Protein AF-A0AAU0Y1U6-F1 (afdb_monomer_lite)

Foldseek 3Di:
DDDDDDDPPPPPDDDPPDWDKDADDDDDDDDDFPQDPVNDGQDPQFGIWTHQDQKIKTFGQDDVVSQVSNCVRDPQWDWDDDGRMIITAHSQFNDWDADPQGKIKTFGQAQDPSSVSSVCNVDDPWDWDDDGRMIITDGPPDDVVVVDPPPDD

Structure (mmCIF, N/CA/C/O backbone):
data_AF-A0AAU0Y1U6-F1
#
_entry.id   AF-A0AAU0Y1U6-F1
#
loop_
_atom_site.group_PDB
_atom_site.id
_atom_site.type_symbol
_atom_site.label_atom_id
_atom_site.label_alt_id
_atom_site.label_comp_id
_atom_site.label_asym_id
_atom_site.label_entity_id
_atom_site.label_seq_id
_atom_site.pdbx_PDB_ins_code
_atom_site.Cartn_x
_atom_site.Cartn_y
_atom_site.Cartn_z
_atom_site.occupancy
_atom_site.B_iso_or_equiv
_atom_site.auth_seq_id
_atom_site.auth_comp_id
_atom_site.auth_asym_id
_atom_site.auth_atom_id
_atom_site.pdbx_PDB_model_num
ATOM 1 N N . MET A 1 1 ? 38.278 -47.081 0.146 1.00 40.62 1 MET A N 1
ATOM 2 C CA . MET A 1 1 ? 38.029 -46.038 1.163 1.00 40.62 1 MET A CA 1
ATOM 3 C C . MET A 1 1 ? 36.689 -45.395 0.810 1.00 40.62 1 MET A C 1
ATOM 5 O O . MET A 1 1 ? 36.552 -44.923 -0.309 1.00 40.62 1 MET A O 1
ATOM 9 N N . ARG A 1 2 ? 35.672 -45.568 1.665 1.00 38.22 2 ARG A N 1
ATOM 10 C CA . ARG A 1 2 ? 34.275 -45.116 1.482 1.00 38.22 2 ARG A CA 1
ATOM 11 C C . ARG A 1 2 ? 34.049 -43.716 2.079 1.00 38.22 2 ARG A C 1
ATOM 13 O O . ARG A 1 2 ? 34.817 -43.326 2.951 1.00 38.22 2 ARG A O 1
ATOM 20 N N . ALA A 1 3 ? 32.898 -43.147 1.683 1.00 34.62 3 ALA A N 1
ATOM 21 C CA . ALA A 1 3 ? 32.116 -42.004 2.198 1.00 34.62 3 ALA A CA 1
ATOM 22 C C . ALA A 1 3 ? 32.291 -40.747 1.326 1.00 34.62 3 ALA A C 1
ATOM 24 O O . ALA A 1 3 ? 33.346 -40.129 1.338 1.00 34.62 3 ALA A O 1
ATOM 25 N N . ASP A 1 4 ? 31.395 -40.443 0.380 1.00 40.34 4 ASP A N 1
ATOM 26 C CA . ASP A 1 4 ? 29.960 -40.111 0.508 1.00 40.34 4 ASP A CA 1
ATOM 27 C C . ASP A 1 4 ? 29.724 -38.892 1.406 1.00 40.34 4 ASP A C 1
ATOM 29 O O . ASP A 1 4 ? 29.871 -38.949 2.626 1.00 40.34 4 ASP A O 1
ATOM 33 N N . SER A 1 5 ? 29.378 -37.775 0.773 1.00 41.47 5 SER A N 1
ATOM 34 C CA . SER A 1 5 ? 28.630 -36.677 1.383 1.00 41.47 5 SER A CA 1
ATOM 35 C C . SER A 1 5 ? 27.945 -35.898 0.273 1.00 41.47 5 SER A C 1
ATOM 37 O O . SER A 1 5 ? 28.323 -34.791 -0.110 1.00 41.47 5 SER A O 1
ATOM 39 N N . SER A 1 6 ? 26.903 -36.542 -0.237 1.00 44.12 6 SER A N 1
ATOM 40 C CA . SER A 1 6 ? 25.708 -35.884 -0.743 1.00 44.12 6 SER A CA 1
ATOM 41 C C . SER A 1 6 ? 25.291 -34.762 0.216 1.00 44.12 6 SER A C 1
ATOM 43 O O . SER A 1 6 ? 24.999 -35.015 1.385 1.00 44.12 6 SER A O 1
ATOM 45 N N . ARG A 1 7 ? 25.226 -33.517 -0.260 1.00 36.91 7 ARG A N 1
ATOM 46 C CA . ARG A 1 7 ? 24.461 -32.471 0.425 1.00 36.91 7 ARG A CA 1
ATOM 47 C C . ARG A 1 7 ? 23.512 -31.815 -0.560 1.00 36.91 7 ARG A C 1
ATOM 49 O O . ARG A 1 7 ? 23.760 -30.747 -1.105 1.00 36.91 7 ARG A O 1
ATOM 56 N N . THR A 1 8 ? 22.402 -32.510 -0.759 1.00 40.19 8 THR A N 1
ATOM 57 C CA . THR A 1 8 ? 21.128 -31.968 -1.214 1.00 40.19 8 THR A CA 1
ATOM 58 C C . THR A 1 8 ? 20.753 -30.811 -0.288 1.00 40.19 8 THR A C 1
ATOM 60 O O . THR A 1 8 ? 20.307 -31.031 0.837 1.00 40.19 8 THR A O 1
ATOM 63 N N . GLN A 1 9 ? 20.975 -29.567 -0.713 1.00 36.56 9 GLN A N 1
ATOM 64 C CA . GLN A 1 9 ? 20.386 -28.416 -0.036 1.00 36.56 9 GLN A CA 1
ATOM 65 C C . GLN A 1 9 ? 18.971 -28.224 -0.579 1.00 36.56 9 GLN A C 1
ATOM 67 O O . GLN A 1 9 ? 18.710 -27.400 -1.452 1.00 36.56 9 GLN A O 1
ATOM 72 N N . THR A 1 10 ? 18.056 -29.028 -0.041 1.00 40.78 10 THR A N 1
ATOM 73 C CA . THR A 1 10 ? 16.628 -28.725 -0.001 1.00 40.78 10 THR A CA 1
ATOM 74 C C . THR A 1 10 ? 16.458 -27.453 0.826 1.00 40.78 10 THR A C 1
ATOM 76 O O . THR A 1 10 ? 16.345 -27.499 2.047 1.00 40.78 10 THR A O 1
ATOM 79 N N . ALA A 1 11 ? 16.497 -26.295 0.171 1.00 39.12 11 ALA A N 1
ATOM 80 C CA . ALA A 1 11 ? 15.862 -25.095 0.695 1.00 39.12 11 ALA A CA 1
ATOM 81 C C . ALA A 1 11 ? 14.432 -25.086 0.152 1.00 39.12 11 ALA A C 1
ATOM 83 O O . ALA A 1 11 ? 14.123 -24.446 -0.853 1.00 39.12 11 ALA A O 1
ATOM 84 N N . ASP A 1 12 ? 13.591 -25.874 0.817 1.00 37.44 12 ASP A N 1
ATOM 85 C CA . ASP A 1 12 ? 12.141 -25.811 0.723 1.00 37.44 12 ASP A CA 1
ATOM 86 C C . ASP A 1 12 ? 11.708 -24.386 1.109 1.00 37.44 12 ASP A C 1
ATOM 88 O O . ASP A 1 12 ? 11.685 -23.998 2.278 1.00 37.44 12 ASP A O 1
ATOM 92 N N . ARG A 1 13 ? 11.502 -23.537 0.099 1.00 39.16 13 ARG A N 1
ATOM 93 C CA . ARG A 1 13 ? 10.827 -22.249 0.257 1.00 39.16 13 ARG A CA 1
ATOM 94 C C . ARG A 1 13 ? 9.339 -22.520 0.095 1.00 39.16 13 ARG A C 1
ATOM 96 O O . ARG A 1 13 ? 8.949 -22.929 -1.001 1.00 39.16 13 ARG A O 1
ATOM 103 N N . PRO A 1 14 ? 8.499 -22.239 1.103 1.00 41.25 14 PRO A N 1
ATOM 104 C CA . PRO A 1 14 ? 7.074 -22.455 0.957 1.00 41.25 14 PRO A CA 1
ATOM 105 C C . PRO A 1 14 ? 6.521 -21.567 -0.161 1.00 41.25 14 PRO A C 1
ATOM 107 O O . PRO A 1 14 ? 6.890 -20.397 -0.320 1.00 41.25 14 PRO A O 1
ATOM 110 N N . ALA A 1 15 ? 5.642 -22.161 -0.962 1.00 40.09 15 ALA A N 1
ATOM 111 C CA . ALA A 1 15 ? 4.924 -21.516 -2.044 1.00 40.09 15 ALA A CA 1
ATOM 112 C C . ALA A 1 15 ? 3.973 -20.444 -1.488 1.00 40.09 15 ALA A C 1
ATOM 114 O O . ALA A 1 15 ? 2.849 -20.737 -1.103 1.00 40.09 15 ALA A O 1
ATOM 115 N N . ILE A 1 16 ? 4.406 -19.182 -1.459 1.00 46.47 16 ILE A N 1
ATOM 116 C CA . ILE A 1 16 ? 3.526 -18.054 -1.118 1.00 46.47 16 ILE A CA 1
ATOM 117 C C . ILE A 1 16 ? 2.933 -17.511 -2.421 1.00 46.47 16 ILE A C 1
ATOM 119 O O . ILE A 1 16 ? 3.429 -16.544 -3.005 1.00 46.47 16 ILE A O 1
ATOM 123 N N . ALA A 1 17 ? 1.945 -18.230 -2.954 1.00 41.25 17 ALA A N 1
ATOM 124 C CA . ALA A 1 17 ? 1.095 -17.744 -4.041 1.00 41.25 17 ALA A CA 1
ATOM 125 C C . ALA A 1 17 ? -0.204 -17.102 -3.525 1.00 41.25 17 ALA A C 1
ATOM 127 O O . ALA A 1 17 ? -0.774 -16.286 -4.239 1.00 41.25 17 ALA A O 1
ATOM 128 N N . ASP A 1 18 ? -0.580 -17.361 -2.272 1.00 49.50 18 ASP A N 1
ATOM 129 C CA . ASP A 1 18 ? -1.753 -16.785 -1.623 1.00 49.50 18 ASP A CA 1
ATOM 130 C C . ASP A 1 18 ? -1.322 -15.955 -0.411 1.00 49.50 18 ASP A C 1
ATOM 132 O O . ASP A 1 18 ? -0.492 -16.381 0.395 1.00 49.50 18 ASP A O 1
ATOM 136 N N . GLY A 1 19 ? -1.822 -14.723 -0.316 1.00 49.50 19 GLY A N 1
ATOM 137 C CA . GLY A 1 19 ? -1.560 -13.862 0.836 1.00 49.50 19 GLY A CA 1
ATOM 138 C C . GLY A 1 19 ? -2.073 -14.520 2.116 1.00 49.50 19 GLY A C 1
ATOM 139 O O . GLY A 1 19 ? -3.165 -15.084 2.130 1.00 49.50 19 GLY A O 1
ATOM 140 N N . ILE A 1 20 ? -1.297 -14.442 3.198 1.00 66.06 20 ILE A N 1
ATOM 141 C CA . ILE A 1 20 ? -1.754 -14.932 4.502 1.00 66.06 20 ILE A CA 1
ATOM 142 C C . ILE A 1 20 ? -2.810 -13.944 5.007 1.00 66.06 20 ILE A C 1
ATOM 144 O O . ILE A 1 20 ? -2.538 -12.744 5.115 1.00 66.06 20 ILE A O 1
ATOM 148 N N . HIS A 1 21 ? -4.010 -14.456 5.270 1.00 61.84 21 HIS A N 1
ATOM 149 C CA . HIS A 1 21 ? -5.160 -13.702 5.760 1.00 61.84 21 HIS A CA 1
ATOM 150 C C . HIS A 1 21 ? -5.288 -13.894 7.271 1.00 61.84 21 HIS A C 1
ATOM 152 O O . HIS A 1 21 ? -5.492 -15.011 7.748 1.00 61.84 21 HIS A O 1
ATOM 158 N N . GLU A 1 22 ? -5.157 -12.804 8.016 1.00 62.88 22 GLU A N 1
ATOM 159 C CA . GLU A 1 22 ? -5.359 -12.749 9.459 1.00 62.88 22 GLU A CA 1
ATOM 160 C C . GLU A 1 22 ? -6.560 -11.824 9.719 1.00 62.88 22 GLU A C 1
ATOM 162 O O . GLU A 1 22 ? -6.451 -10.602 9.641 1.00 62.88 22 GLU A O 1
ATOM 167 N N . THR A 1 23 ? -7.730 -12.393 10.017 1.00 51.91 23 THR A N 1
ATOM 168 C CA . THR A 1 23 ? -8.912 -11.599 10.387 1.00 51.91 23 THR A CA 1
ATOM 169 C C . THR A 1 23 ? -8.831 -11.200 11.853 1.00 51.91 23 THR A C 1
ATOM 171 O O . THR A 1 23 ? -8.698 -12.059 12.725 1.00 51.91 23 THR A O 1
ATOM 174 N N . ASN A 1 24 ? -8.968 -9.906 12.135 1.00 49.94 24 ASN A N 1
ATOM 175 C CA . ASN A 1 24 ? -9.069 -9.397 13.495 1.00 49.94 24 ASN A CA 1
ATOM 176 C C . ASN A 1 24 ? -10.549 -9.112 13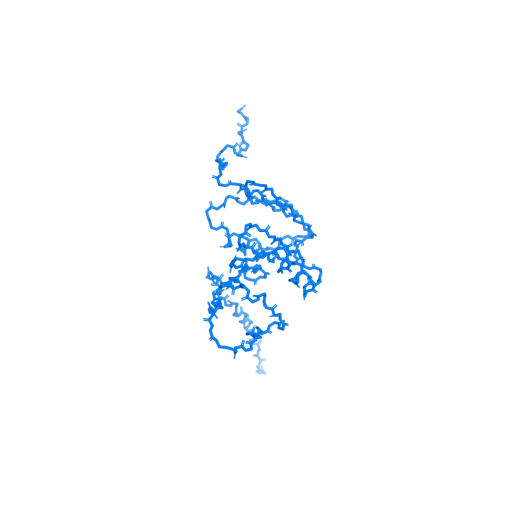.787 1.00 49.94 24 ASN A C 1
ATOM 178 O O . ASN A 1 24 ? -11.096 -8.085 13.390 1.00 49.94 24 ASN A O 1
ATOM 182 N N . ALA A 1 25 ? -11.237 -10.066 14.410 1.00 36.97 25 ALA A N 1
ATOM 183 C CA . ALA A 1 25 ? -12.643 -9.903 14.760 1.00 36.97 25 ALA A CA 1
ATOM 184 C C . ALA A 1 25 ? -12.813 -8.862 15.886 1.00 36.97 25 ALA A C 1
ATOM 186 O O . ALA A 1 25 ? -12.184 -8.978 16.934 1.00 36.97 25 ALA A O 1
ATOM 187 N N . ALA A 1 26 ? -13.709 -7.885 15.710 1.00 40.56 26 ALA A N 1
ATOM 188 C CA . ALA A 1 26 ? -14.259 -7.063 16.797 1.00 40.56 26 ALA A CA 1
ATOM 189 C C . ALA A 1 26 ? -15.666 -6.545 16.409 1.00 40.56 26 ALA A C 1
ATOM 191 O O . ALA A 1 26 ? -15.887 -6.353 15.210 1.00 40.56 26 ALA A O 1
ATOM 192 N N . PRO A 1 27 ? -16.608 -6.269 17.351 1.00 48.62 27 PRO A N 1
ATOM 193 C CA . PRO A 1 27 ? -16.371 -5.946 18.765 1.00 48.62 27 PRO A CA 1
ATOM 194 C C . PRO A 1 27 ? -17.279 -6.667 19.792 1.00 48.62 27 PRO A C 1
ATOM 196 O O . PRO A 1 27 ? -18.441 -6.966 19.535 1.00 48.62 27 PRO A O 1
ATOM 199 N N . GLY A 1 28 ? -16.774 -6.841 21.015 1.00 31.58 28 GLY A N 1
ATOM 200 C CA . GLY A 1 28 ? -17.583 -7.200 22.183 1.00 31.58 28 GLY A CA 1
ATOM 201 C C . GLY A 1 28 ? -16.793 -8.017 23.197 1.00 31.58 28 GLY A C 1
ATOM 202 O O . GLY A 1 28 ? -16.422 -9.143 22.903 1.00 31.58 28 GLY A O 1
ATOM 203 N N . LEU A 1 29 ? -16.599 -7.446 24.389 1.00 36.81 29 LEU A N 1
ATOM 204 C CA . LEU A 1 29 ? -15.901 -8.003 25.558 1.00 36.81 29 LEU A CA 1
ATOM 205 C C . LEU A 1 29 ? -14.370 -8.027 25.445 1.00 36.81 29 LEU A C 1
ATOM 207 O O . LEU A 1 29 ? -13.796 -8.760 24.656 1.00 36.81 29 LEU A O 1
ATOM 211 N N . ALA A 1 30 ? -13.747 -7.191 26.285 1.00 43.22 30 ALA A N 1
ATOM 212 C CA . ALA A 1 30 ? -12.371 -7.241 26.785 1.00 43.22 30 ALA A CA 1
ATOM 213 C C . ALA A 1 30 ? -11.511 -8.416 26.268 1.00 43.22 30 ALA A C 1
ATOM 215 O O . ALA A 1 30 ? -11.281 -9.396 26.970 1.00 43.22 30 ALA A O 1
ATOM 216 N N . GLY A 1 31 ? -11.022 -8.301 25.036 1.00 32.62 31 GLY A N 1
ATOM 217 C CA . GLY A 1 31 ? -10.048 -9.211 24.453 1.00 32.62 31 GLY A CA 1
ATOM 218 C C . GLY A 1 31 ? -8.752 -8.448 24.259 1.00 32.62 31 GLY A C 1
ATOM 219 O O . GLY A 1 31 ? -8.724 -7.469 23.515 1.00 32.62 31 GLY A O 1
ATOM 220 N N . SER A 1 32 ? -7.706 -8.858 24.972 1.00 38.62 32 SER A N 1
ATOM 221 C CA . SER A 1 32 ? -6.337 -8.363 24.814 1.00 38.62 32 SER A CA 1
ATOM 222 C C . SER A 1 32 ? -5.950 -8.234 23.335 1.00 38.62 32 SER A C 1
ATOM 224 O O . SER A 1 32 ? -6.379 -9.068 22.533 1.00 38.62 32 SER A O 1
ATOM 226 N N . PRO A 1 33 ? -5.131 -7.231 22.957 1.00 44.09 33 PRO A N 1
ATOM 227 C CA . PRO A 1 33 ? -4.677 -7.094 21.579 1.00 44.09 33 PRO A CA 1
ATOM 228 C C . PRO A 1 33 ? -4.052 -8.412 21.124 1.00 44.09 33 PRO A C 1
ATOM 230 O O . PRO A 1 33 ? -3.211 -8.972 21.827 1.00 44.09 33 PRO A O 1
ATOM 233 N N . ALA A 1 34 ? -4.479 -8.924 19.970 1.00 44.12 34 ALA A N 1
ATOM 234 C CA . ALA A 1 34 ? -3.873 -10.102 19.373 1.00 44.12 34 ALA A CA 1
ATOM 235 C C . ALA A 1 34 ? -2.395 -9.794 19.080 1.00 44.12 34 ALA A C 1
ATOM 237 O O . ALA A 1 34 ? -2.063 -9.114 18.108 1.00 44.12 34 ALA A O 1
ATOM 238 N N . THR A 1 35 ? -1.503 -10.251 19.960 1.00 38.03 35 THR A N 1
ATOM 239 C CA . THR A 1 35 ? -0.057 -10.146 19.775 1.00 38.03 35 THR A CA 1
ATOM 240 C C . THR A 1 35 ? 0.320 -11.012 18.583 1.00 38.03 35 THR A C 1
ATOM 242 O O . THR A 1 35 ? 0.285 -12.240 18.652 1.00 38.03 35 THR A O 1
ATOM 245 N N . THR A 1 36 ? 0.662 -10.377 17.465 1.00 52.25 36 THR A N 1
ATOM 246 C CA . THR A 1 36 ? 1.200 -11.102 16.314 1.00 52.25 36 THR A CA 1
ATOM 247 C C . THR A 1 36 ? 2.583 -11.678 16.639 1.00 52.25 36 THR A C 1
ATOM 249 O O . THR A 1 36 ? 3.304 -11.114 17.467 1.00 52.25 36 THR A O 1
ATOM 252 N N . PRO A 1 37 ? 3.032 -12.738 15.937 1.00 42.31 37 PRO A N 1
ATOM 253 C CA . PRO A 1 37 ? 4.383 -13.301 16.087 1.00 42.31 37 PRO A CA 1
ATOM 254 C C . PRO A 1 37 ? 5.528 -12.304 15.811 1.00 42.31 37 PRO A C 1
ATOM 256 O O . PRO A 1 37 ? 6.695 -12.638 15.981 1.00 42.31 37 PRO A O 1
ATOM 259 N N . SER A 1 38 ? 5.213 -11.078 15.383 1.00 54.47 38 SER A N 1
ATOM 260 C CA . SER A 1 38 ? 6.162 -10.008 15.071 1.00 54.47 38 SER A CA 1
ATOM 261 C C . SER A 1 38 ? 6.259 -8.931 16.165 1.00 54.47 38 SER A C 1
ATOM 263 O O . SER A 1 38 ? 6.969 -7.952 15.967 1.00 54.47 38 SER A O 1
ATOM 265 N N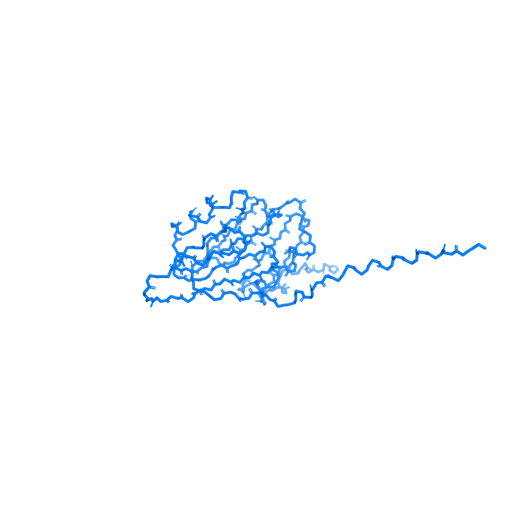 . GLY A 1 39 ? 5.545 -9.073 17.291 1.00 64.94 39 GLY A N 1
ATOM 266 C CA . GLY A 1 39 ? 5.552 -8.087 18.384 1.00 64.94 39 GLY A CA 1
ATOM 267 C C . GLY A 1 39 ? 4.880 -6.752 18.039 1.00 64.94 39 GLY A C 1
ATOM 268 O O . GLY A 1 39 ? 4.969 -5.803 18.812 1.00 64.94 39 GLY A O 1
ATOM 269 N N . VAL A 1 40 ? 4.206 -6.670 16.886 1.00 74.81 40 VAL A N 1
ATOM 270 C CA . VAL A 1 40 ? 3.488 -5.474 16.439 1.00 74.81 40 VAL A CA 1
ATOM 271 C C . VAL A 1 40 ? 2.034 -5.580 16.878 1.00 74.81 40 VAL A C 1
ATOM 273 O O . VAL A 1 40 ? 1.341 -6.545 16.540 1.00 74.81 40 VAL A O 1
ATOM 276 N N . THR A 1 41 ? 1.575 -4.572 17.614 1.00 82.31 41 THR A N 1
ATOM 277 C CA . THR A 1 41 ? 0.170 -4.412 17.991 1.00 82.31 41 THR A CA 1
ATOM 278 C C . THR A 1 41 ? -0.545 -3.604 16.919 1.00 82.31 41 THR A C 1
ATOM 280 O O . THR A 1 41 ? -0.197 -2.449 16.672 1.00 82.31 41 THR A O 1
ATOM 283 N N . TRP A 1 42 ? -1.550 -4.200 16.279 1.00 88.44 42 TRP A N 1
ATOM 284 C CA . TRP A 1 42 ? -2.355 -3.494 15.286 1.00 88.44 42 TRP A CA 1
ATOM 285 C C . TRP A 1 42 ? -3.334 -2.514 15.939 1.00 88.44 42 TRP A C 1
ATOM 287 O O . TRP A 1 42 ? -3.802 -2.769 17.053 1.00 88.44 42 TRP A O 1
ATOM 297 N N . PRO A 1 43 ? -3.694 -1.415 15.250 1.00 91.06 43 PRO A N 1
ATOM 298 C CA . PRO A 1 43 ? -4.738 -0.515 15.719 1.00 91.06 43 PRO A CA 1
ATOM 299 C C . PRO A 1 43 ? -6.038 -1.275 16.037 1.00 91.06 43 PRO A C 1
ATOM 301 O O . PRO A 1 43 ? -6.425 -2.136 15.240 1.00 91.06 43 PRO A O 1
ATOM 304 N N . PRO A 1 44 ? -6.766 -0.944 17.122 1.00 89.25 44 PRO A N 1
ATOM 305 C CA . PRO A 1 44 ? -7.996 -1.648 17.509 1.00 89.25 44 PRO A CA 1
ATOM 306 C C . PRO A 1 44 ? -9.087 -1.655 16.430 1.00 89.25 44 PRO A C 1
ATOM 308 O O . PRO A 1 44 ? -9.934 -2.539 16.410 1.00 89.25 44 PRO A O 1
ATOM 311 N N . ARG A 1 45 ? -9.065 -0.669 15.523 1.00 88.56 45 ARG A N 1
ATOM 312 C CA . ARG A 1 45 ? -9.998 -0.553 14.389 1.00 88.56 45 ARG A CA 1
ATOM 313 C C . ARG A 1 45 ? -9.629 -1.434 13.191 1.00 88.56 45 ARG A C 1
ATOM 315 O O . ARG A 1 45 ? -10.337 -1.413 12.188 1.00 88.56 45 ARG A O 1
ATOM 322 N N . THR A 1 46 ? -8.530 -2.179 13.265 1.00 93.38 46 THR A N 1
ATOM 323 C CA . THR A 1 46 ? -8.124 -3.119 12.215 1.00 93.38 46 THR A CA 1
ATOM 324 C C . THR A 1 46 ? -9.100 -4.286 12.185 1.00 93.38 46 THR A C 1
ATOM 326 O O . THR A 1 46 ? -9.225 -4.991 13.183 1.00 93.38 46 THR A O 1
ATOM 329 N N . GLN A 1 47 ? -9.765 -4.488 11.049 1.00 92.75 47 GLN A N 1
ATOM 330 C CA . GLN A 1 47 ? -10.730 -5.570 10.826 1.00 92.75 47 GLN A CA 1
ATOM 331 C C . GLN A 1 47 ? -10.098 -6.752 10.078 1.00 92.75 47 GLN A C 1
ATOM 333 O O . GLN A 1 47 ? -10.384 -7.910 10.371 1.00 92.75 47 GLN A O 1
ATOM 338 N N . ASP A 1 48 ? -9.215 -6.467 9.122 1.00 92.06 48 ASP A N 1
ATOM 339 C CA . ASP A 1 48 ? -8.499 -7.487 8.352 1.00 92.06 48 ASP A CA 1
ATOM 340 C C . ASP A 1 48 ? -7.032 -7.089 8.161 1.00 92.06 48 ASP A C 1
ATOM 342 O O . ASP A 1 48 ? -6.699 -5.905 8.025 1.00 92.06 48 ASP A O 1
ATOM 346 N N . VAL A 1 49 ? -6.163 -8.096 8.181 1.00 93.38 49 VAL A N 1
ATOM 347 C CA . VAL A 1 49 ? -4.722 -7.992 7.977 1.00 93.38 49 VAL A CA 1
ATOM 348 C C . VAL A 1 49 ? -4.324 -8.984 6.899 1.00 93.38 49 VAL A C 1
ATOM 350 O O . VAL A 1 49 ? -4.430 -10.200 7.054 1.00 93.38 49 VAL A O 1
ATOM 353 N N . ARG A 1 50 ? -3.795 -8.459 5.796 1.00 92.81 50 ARG A N 1
ATOM 354 C CA . ARG A 1 50 ? -3.285 -9.268 4.689 1.00 92.81 50 ARG A CA 1
ATOM 355 C C . ARG A 1 50 ? -1.790 -9.107 4.562 1.00 92.81 50 ARG A C 1
ATOM 357 O O . ARG A 1 50 ? -1.291 -7.988 4.416 1.00 92.81 50 ARG A O 1
ATOM 364 N N . ARG A 1 51 ? -1.077 -10.230 4.563 1.00 92.12 51 ARG A N 1
ATOM 365 C CA . ARG A 1 51 ? 0.374 -10.261 4.372 1.00 92.12 51 ARG A CA 1
ATOM 366 C C . ARG A 1 51 ? 0.721 -10.819 3.001 1.00 92.12 51 ARG A C 1
ATOM 368 O O . ARG A 1 51 ? 0.351 -11.939 2.653 1.00 92.12 51 ARG A O 1
ATOM 375 N N . TYR A 1 52 ? 1.505 -10.050 2.261 1.00 91.25 52 TYR A N 1
ATOM 376 C CA . TYR A 1 52 ? 2.075 -10.414 0.972 1.00 91.25 52 TYR A CA 1
ATOM 377 C C . TYR A 1 52 ? 3.597 -10.375 1.128 1.00 91.25 52 TYR A C 1
ATOM 379 O O . TYR A 1 52 ? 4.248 -9.376 0.834 1.00 91.25 52 TYR A O 1
ATOM 387 N N . GLY A 1 53 ? 4.177 -11.433 1.700 1.00 87.25 53 GLY A N 1
ATOM 388 C CA . GLY A 1 53 ? 5.590 -11.429 2.087 1.00 87.25 53 GLY A CA 1
ATOM 389 C C . GLY A 1 53 ? 5.891 -10.326 3.109 1.00 87.25 53 GLY A C 1
ATOM 390 O O . GLY A 1 53 ? 5.374 -10.357 4.222 1.00 87.25 53 GLY A O 1
ATOM 391 N N . THR A 1 54 ? 6.727 -9.352 2.735 1.00 86.56 54 THR A N 1
ATOM 392 C CA . THR A 1 54 ? 7.091 -8.218 3.605 1.00 86.56 54 THR A CA 1
ATOM 393 C C . THR A 1 54 ? 6.136 -7.028 3.501 1.00 86.56 54 THR A C 1
ATOM 395 O O . THR A 1 54 ? 6.268 -6.104 4.304 1.00 86.56 54 THR A O 1
ATOM 398 N N . LEU A 1 55 ? 5.199 -7.027 2.547 1.00 92.94 55 LEU A N 1
ATOM 399 C CA . LEU A 1 55 ? 4.135 -6.029 2.447 1.00 92.94 55 LEU A CA 1
ATOM 400 C C . LEU A 1 55 ? 2.962 -6.466 3.326 1.00 92.94 55 LEU A C 1
ATOM 402 O O . LEU A 1 55 ? 2.513 -7.610 3.243 1.00 92.94 55 LEU A O 1
ATOM 406 N N . ILE A 1 56 ? 2.448 -5.552 4.144 1.00 94.38 56 ILE A N 1
ATOM 407 C CA . ILE A 1 56 ? 1.281 -5.804 4.996 1.00 94.38 56 ILE A CA 1
ATOM 408 C C . ILE A 1 56 ? 0.225 -4.748 4.696 1.00 94.38 56 ILE A C 1
ATOM 410 O O . ILE A 1 56 ? 0.539 -3.564 4.600 1.00 94.38 56 ILE A O 1
ATOM 414 N N . ARG A 1 57 ? -1.028 -5.170 4.549 1.00 94.31 57 ARG A N 1
ATOM 415 C CA . ARG A 1 57 ? -2.170 -4.279 4.367 1.00 94.31 57 ARG A CA 1
ATOM 416 C C . ARG A 1 57 ? -3.173 -4.511 5.485 1.00 94.31 57 ARG A C 1
ATOM 418 O O . ARG A 1 57 ? -3.670 -5.620 5.644 1.00 94.31 57 ARG A O 1
ATOM 425 N N . LEU A 1 58 ? -3.453 -3.454 6.231 1.00 94.69 58 LEU A N 1
ATOM 426 C CA . LEU A 1 58 ? -4.489 -3.393 7.251 1.00 94.69 58 LEU A CA 1
ATOM 427 C C . LEU A 1 58 ? -5.721 -2.741 6.626 1.00 94.69 58 LEU A C 1
ATOM 429 O O . LEU A 1 58 ? -5.584 -1.734 5.925 1.00 94.69 58 LEU A O 1
ATOM 433 N N . THR A 1 59 ? -6.910 -3.270 6.886 1.00 94.44 59 THR A N 1
ATOM 434 C CA . THR A 1 59 ? -8.169 -2.647 6.457 1.00 94.44 59 THR A CA 1
ATOM 435 C C . THR A 1 59 ? -9.153 -2.517 7.609 1.00 94.44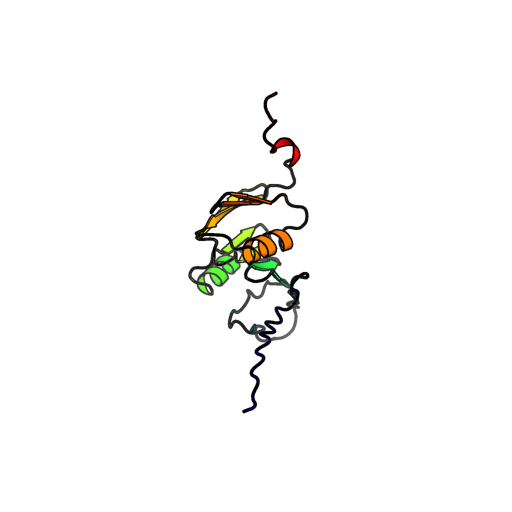 59 THR A C 1
ATOM 437 O O . THR A 1 59 ? -9.228 -3.386 8.478 1.00 94.44 59 THR A O 1
ATOM 440 N N . GLY A 1 60 ? -9.908 -1.423 7.604 1.00 93.19 60 GLY A N 1
ATOM 441 C CA . GLY A 1 60 ? -10.931 -1.090 8.591 1.00 93.19 60 GLY A CA 1
ATOM 442 C C . GLY A 1 60 ? -11.253 0.409 8.553 1.00 93.19 60 GLY A C 1
ATOM 443 O O . GLY A 1 60 ? -10.730 1.131 7.702 1.00 93.19 60 GLY A O 1
ATOM 444 N N . PRO A 1 61 ? -12.075 0.933 9.473 1.00 94.06 61 PRO A N 1
ATOM 445 C CA . PRO A 1 61 ? -12.287 2.373 9.632 1.00 94.06 61 PRO A CA 1
ATOM 446 C C . PRO A 1 61 ? -11.068 3.043 10.301 1.00 94.06 61 PRO A C 1
ATOM 448 O O . PRO A 1 61 ? -11.180 3.660 11.358 1.00 94.06 61 PRO A O 1
ATOM 451 N N . LEU A 1 62 ? -9.887 2.865 9.704 1.00 93.31 62 LEU A N 1
ATOM 452 C CA . LEU A 1 62 ? -8.595 3.328 10.204 1.00 93.31 62 LEU A CA 1
ATOM 453 C C . LEU A 1 62 ? -8.472 4.844 10.030 1.00 93.31 62 LEU A C 1
ATOM 455 O O . LEU A 1 62 ? -8.838 5.386 8.978 1.00 93.31 62 LEU A O 1
ATOM 459 N N . THR A 1 63 ? -7.943 5.517 11.046 1.00 93.88 63 THR A N 1
ATOM 460 C CA . THR A 1 63 ? -7.759 6.975 11.087 1.00 93.88 63 THR A CA 1
ATOM 461 C C . THR A 1 63 ? -6.298 7.379 10.866 1.00 93.88 63 THR A C 1
ATOM 463 O O . THR A 1 63 ? -5.407 6.535 10.743 1.00 93.88 63 THR A O 1
ATOM 466 N N . ASP A 1 64 ? -6.031 8.685 10.809 1.00 93.62 64 ASP A N 1
ATOM 467 C CA . ASP A 1 64 ? -4.656 9.198 10.764 1.00 93.62 64 ASP A CA 1
ATOM 468 C C . ASP A 1 64 ? -3.899 8.962 12.080 1.00 93.62 64 ASP A C 1
ATOM 470 O O . ASP A 1 64 ? -2.688 8.748 12.054 1.00 93.62 64 ASP A O 1
ATOM 474 N N . ASP A 1 65 ? -4.605 8.888 13.212 1.00 93.50 65 ASP A N 1
ATOM 475 C CA . ASP A 1 65 ? -4.011 8.481 14.492 1.00 93.50 65 ASP A CA 1
ATOM 476 C C . ASP A 1 65 ? -3.547 7.021 14.447 1.00 93.50 65 ASP A C 1
ATOM 478 O O . ASP A 1 65 ? -2.454 6.694 14.910 1.00 93.50 65 ASP A O 1
ATOM 482 N N . ASP A 1 66 ? -4.346 6.143 13.830 1.00 93.88 66 ASP A N 1
ATOM 483 C CA . ASP A 1 66 ? -3.975 4.741 13.629 1.00 93.88 66 ASP A CA 1
ATOM 484 C C . ASP A 1 66 ? -2.733 4.638 12.718 1.00 93.88 66 ASP A C 1
ATOM 486 O O . ASP A 1 66 ? -1.815 3.862 12.996 1.00 93.88 66 ASP A O 1
ATOM 490 N N . LEU A 1 67 ? -2.650 5.466 11.666 1.00 93.62 67 LEU A N 1
ATOM 491 C CA . LEU A 1 67 ? -1.457 5.574 10.815 1.00 93.62 67 LEU A CA 1
ATOM 492 C C . LEU A 1 67 ? -0.227 6.033 11.610 1.00 93.62 67 LEU A C 1
ATOM 494 O O . LEU A 1 67 ? 0.853 5.455 11.448 1.00 93.62 67 LEU A O 1
ATOM 498 N N . ALA A 1 68 ? -0.374 7.059 12.450 1.00 93.19 68 ALA A N 1
ATOM 499 C CA . ALA A 1 68 ? 0.709 7.569 13.283 1.00 93.19 68 ALA A CA 1
ATOM 500 C C . ALA A 1 68 ? 1.215 6.493 14.258 1.00 93.19 68 ALA A C 1
ATOM 502 O O . ALA A 1 68 ? 2.422 6.255 14.328 1.0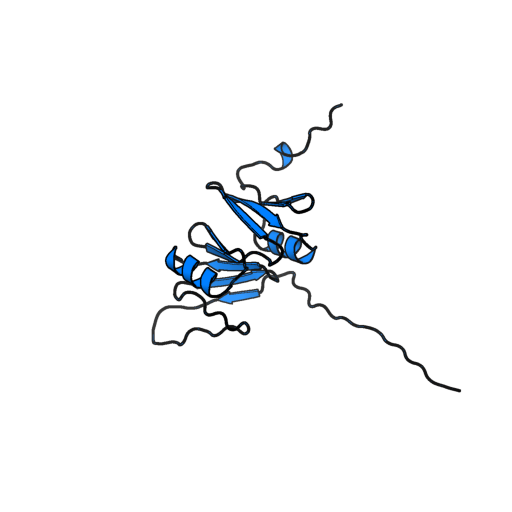0 93.19 68 ALA A O 1
ATOM 503 N N . ALA A 1 69 ? 0.307 5.772 14.920 1.00 91.50 69 ALA A N 1
ATOM 504 C CA . ALA A 1 69 ? 0.654 4.678 15.826 1.00 91.50 69 ALA A CA 1
ATOM 505 C C . ALA A 1 69 ? 1.439 3.560 15.116 1.00 91.50 69 ALA A C 1
ATOM 507 O O . ALA A 1 69 ? 2.478 3.113 15.614 1.00 91.50 69 ALA A O 1
ATOM 508 N N . VAL A 1 70 ? 1.000 3.148 13.919 1.00 92.12 70 VAL A N 1
ATOM 509 C CA . VAL A 1 70 ? 1.708 2.124 13.132 1.00 92.12 70 VAL A CA 1
ATOM 510 C C . VAL A 1 70 ? 3.105 2.606 12.734 1.00 92.12 70 VAL A C 1
ATOM 512 O O . VAL A 1 70 ? 4.067 1.851 12.887 1.00 92.12 70 VAL A O 1
ATOM 515 N N . ARG A 1 71 ? 3.254 3.862 12.289 1.00 92.88 71 ARG A N 1
ATOM 516 C CA . ARG A 1 71 ? 4.567 4.448 11.954 1.00 92.88 71 ARG A CA 1
ATOM 517 C C . ARG A 1 71 ? 5.523 4.446 13.144 1.00 92.88 71 ARG A C 1
ATOM 519 O O . ARG A 1 71 ? 6.685 4.088 12.978 1.00 92.88 71 ARG A O 1
ATOM 526 N N . THR A 1 72 ? 5.036 4.790 14.333 1.00 90.69 72 THR A N 1
ATOM 527 C CA . THR A 1 72 ? 5.841 4.759 15.561 1.00 90.69 72 THR A CA 1
ATOM 528 C C . THR A 1 72 ? 6.276 3.340 15.925 1.00 90.69 72 THR A C 1
ATOM 530 O O . THR A 1 72 ? 7.412 3.144 16.350 1.00 90.69 72 THR A O 1
ATOM 533 N N . SER A 1 73 ? 5.412 2.341 15.723 1.00 89.38 73 SER A N 1
ATOM 534 C CA . SER A 1 73 ? 5.733 0.936 16.020 1.00 89.38 73 SER A CA 1
ATOM 535 C C . SER A 1 73 ? 6.724 0.293 15.039 1.00 89.38 73 SER A C 1
ATOM 537 O O . SER A 1 73 ? 7.342 -0.720 15.362 1.00 89.38 73 SER A O 1
ATOM 539 N N . LEU A 1 74 ? 6.882 0.869 13.842 1.00 89.31 74 LEU A N 1
ATOM 540 C CA . LEU A 1 74 ? 7.691 0.323 12.751 1.00 89.31 74 LEU A CA 1
ATOM 541 C C . LEU A 1 74 ? 8.681 1.375 12.222 1.00 89.31 74 LEU A C 1
ATOM 543 O O . LEU A 1 74 ? 8.556 1.821 11.074 1.00 89.31 74 LEU A O 1
ATOM 547 N N . PRO A 1 75 ? 9.682 1.776 13.029 1.00 85.62 75 PRO A N 1
ATOM 548 C CA . PRO A 1 75 ? 10.656 2.773 12.608 1.00 85.62 75 PRO A CA 1
ATOM 549 C C . PRO A 1 75 ? 11.400 2.311 11.349 1.00 85.62 75 PRO A C 1
ATOM 551 O O . PRO A 1 75 ? 11.790 1.151 11.213 1.00 85.62 75 PRO A O 1
ATOM 554 N N . GLY A 1 76 ? 11.579 3.230 10.401 1.00 85.69 76 GLY A N 1
ATOM 555 C CA . GLY A 1 76 ? 12.269 2.962 9.136 1.00 85.69 76 GLY A CA 1
ATOM 556 C C . GLY A 1 76 ? 11.444 2.210 8.086 1.00 85.69 76 GLY A C 1
ATOM 557 O O . GLY A 1 76 ? 11.942 1.994 6.981 1.00 85.69 76 GLY A O 1
ATOM 558 N N . ARG A 1 77 ? 10.190 1.834 8.375 1.00 90.25 77 ARG A N 1
ATOM 559 C CA . ARG A 1 77 ? 9.264 1.309 7.362 1.00 90.25 77 ARG A CA 1
ATOM 560 C C . ARG A 1 77 ? 8.426 2.429 6.771 1.00 90.25 77 ARG A C 1
ATOM 562 O O . ARG A 1 77 ? 7.909 3.284 7.486 1.00 90.25 77 ARG A O 1
ATOM 569 N N . GLN A 1 78 ? 8.228 2.372 5.458 1.00 94.50 78 GLN A N 1
ATOM 570 C CA . GLN A 1 78 ? 7.270 3.245 4.799 1.00 94.50 78 GLN A CA 1
ATOM 571 C C . GLN A 1 78 ? 5.855 2.729 5.038 1.00 94.50 78 GLN A C 1
ATOM 573 O O . GLN A 1 78 ? 5.530 1.579 4.734 1.00 94.50 78 GLN A O 1
ATOM 578 N N . VAL A 1 79 ? 5.019 3.600 5.596 1.00 94.75 79 VAL A N 1
ATOM 579 C CA . VAL A 1 79 ? 3.628 3.301 5.929 1.00 94.75 79 VAL A CA 1
ATOM 580 C C . VAL A 1 79 ? 2.756 4.421 5.389 1.00 94.75 79 VAL A C 1
ATOM 582 O O . VAL A 1 79 ? 2.976 5.598 5.701 1.00 94.75 79 VAL A O 1
ATOM 585 N N . THR A 1 80 ? 1.768 4.063 4.580 1.00 94.69 80 THR A N 1
ATOM 586 C CA . THR A 1 80 ? 0.817 5.004 3.982 1.00 94.69 80 THR A CA 1
ATOM 587 C C . THR A 1 80 ? -0.603 4.610 4.333 1.00 94.69 80 THR A C 1
ATOM 589 O O . THR A 1 80 ? -0.886 3.435 4.560 1.00 94.69 80 THR A O 1
ATOM 592 N N . ARG A 1 81 ? -1.507 5.585 4.320 1.00 92.00 81 ARG A N 1
ATOM 593 C CA . ARG A 1 81 ? -2.945 5.359 4.416 1.00 92.00 81 ARG A CA 1
ATOM 594 C C . ARG A 1 81 ? -3.602 5.793 3.114 1.00 92.00 81 ARG A C 1
ATOM 596 O O . ARG A 1 81 ? -3.253 6.839 2.578 1.00 92.00 81 ARG A O 1
ATOM 603 N N . ASP A 1 82 ? -4.532 4.983 2.635 1.00 87.81 82 ASP A N 1
ATOM 604 C CA . ASP A 1 82 ? -5.413 5.304 1.517 1.00 87.81 82 ASP A CA 1
ATOM 605 C C . ASP A 1 82 ? -6.832 4.856 1.880 1.00 87.81 82 ASP A C 1
ATOM 607 O O . ASP A 1 82 ? -7.108 3.663 2.045 1.00 87.81 82 ASP A O 1
ATOM 611 N N . GLY A 1 83 ? -7.713 5.832 2.112 1.00 85.75 83 GLY A N 1
ATOM 612 C CA . GLY A 1 83 ? -9.055 5.600 2.642 1.00 85.75 83 GLY A CA 1
ATOM 613 C C . GLY A 1 83 ? -9.050 4.770 3.934 1.00 85.75 83 GLY A C 1
ATOM 614 O O . GLY A 1 83 ? -8.399 5.116 4.920 1.00 85.75 83 GLY A O 1
ATOM 615 N N . GLY A 1 84 ? -9.792 3.660 3.923 1.00 87.75 84 GLY A N 1
ATOM 616 C CA . GLY A 1 84 ? -9.886 2.701 5.032 1.00 87.75 84 GLY A CA 1
ATOM 617 C C . GLY A 1 84 ? -8.770 1.650 5.067 1.00 87.75 84 GLY A C 1
ATOM 618 O O . GLY A 1 84 ? -8.955 0.578 5.641 1.00 87.75 84 GLY A O 1
ATOM 619 N N . ALA A 1 85 ? -7.635 1.888 4.407 1.00 92.00 85 ALA A N 1
ATOM 620 C CA . ALA A 1 85 ? -6.514 0.957 4.401 1.00 92.00 85 ALA A CA 1
ATOM 621 C C . ALA A 1 85 ? -5.214 1.631 4.841 1.00 92.00 85 ALA A C 1
ATOM 623 O O . ALA A 1 85 ? -4.894 2.732 4.398 1.00 92.00 85 ALA A O 1
ATOM 624 N N . ILE A 1 86 ? -4.437 0.933 5.666 1.00 95.00 86 ILE A N 1
ATOM 625 C CA . ILE A 1 86 ? -3.039 1.264 5.950 1.00 95.00 86 ILE A CA 1
ATOM 626 C C . ILE A 1 86 ? -2.167 0.207 5.276 1.00 95.00 86 ILE A C 1
ATOM 628 O O . ILE A 1 86 ? -2.342 -0.989 5.499 1.00 95.00 86 ILE A O 1
ATOM 632 N N . THR A 1 87 ? -1.207 0.646 4.470 1.00 95.06 87 THR A N 1
ATOM 633 C CA . THR A 1 87 ? -0.244 -0.224 3.794 1.00 95.06 87 THR A CA 1
ATOM 634 C C . THR A 1 87 ? 1.141 0.004 4.376 1.00 95.06 87 THR A C 1
ATOM 636 O O . THR A 1 87 ? 1.655 1.122 4.372 1.00 95.06 87 THR A O 1
ATOM 639 N N . ILE A 1 88 ? 1.754 -1.075 4.849 1.00 95.25 88 ILE A N 1
ATOM 640 C CA . ILE A 1 88 ? 3.149 -1.148 5.271 1.00 95.25 88 ILE A CA 1
ATOM 641 C C . ILE A 1 88 ? 3.930 -1.726 4.091 1.00 95.25 88 ILE A C 1
ATOM 643 O O . ILE A 1 88 ? 3.811 -2.910 3.759 1.00 95.25 88 ILE A O 1
ATOM 647 N N . TRP A 1 89 ? 4.720 -0.882 3.441 1.00 94.88 89 TRP A N 1
ATOM 648 C CA . TRP A 1 89 ? 5.439 -1.222 2.215 1.00 94.88 89 TRP A CA 1
ATOM 649 C C . TRP A 1 89 ? 6.685 -2.054 2.495 1.00 94.88 89 TRP A C 1
ATOM 651 O O . TRP A 1 89 ? 7.223 -1.948 3.602 1.00 94.88 89 TRP A O 1
ATOM 661 N N . PRO A 1 90 ? 7.164 -2.866 1.528 1.00 92.25 90 PRO A N 1
ATOM 662 C CA . PRO A 1 90 ? 8.416 -3.612 1.649 1.00 92.25 90 PRO A CA 1
ATOM 663 C C . PRO A 1 90 ? 9.569 -2.730 2.137 1.00 92.25 90 PRO A C 1
ATOM 665 O O . PRO A 1 90 ? 9.636 -1.558 1.783 1.00 92.25 90 PRO A O 1
ATOM 668 N N . ALA A 1 91 ? 10.508 -3.294 2.902 1.00 89.25 91 ALA A N 1
ATOM 669 C CA . ALA A 1 91 ? 11.649 -2.540 3.443 1.00 89.25 91 ALA A CA 1
ATOM 670 C C . ALA A 1 91 ? 12.523 -1.878 2.360 1.00 89.25 91 ALA A C 1
ATOM 672 O O . ALA A 1 91 ? 13.183 -0.883 2.636 1.00 89.25 91 ALA A O 1
ATOM 673 N N . ALA A 1 92 ? 12.507 -2.421 1.137 1.00 89.25 92 ALA A N 1
ATOM 674 C CA . ALA A 1 92 ? 13.190 -1.844 -0.015 1.00 89.25 92 ALA A CA 1
ATOM 675 C C . ALA A 1 92 ? 12.628 -0.471 -0.429 1.00 89.25 92 ALA A C 1
ATOM 677 O O . ALA A 1 92 ? 13.354 0.310 -1.034 1.00 89.25 92 ALA A O 1
ATOM 678 N N . ALA A 1 93 ? 11.367 -0.158 -0.100 1.00 92.31 93 ALA A N 1
ATOM 679 C CA . ALA A 1 93 ? 10.780 1.150 -0.365 1.00 92.31 93 ALA A CA 1
ATOM 680 C C . ALA A 1 93 ? 11.322 2.178 0.639 1.00 92.31 93 ALA A C 1
ATOM 682 O O . ALA A 1 93 ? 11.010 2.130 1.830 1.00 92.31 93 ALA A O 1
ATOM 683 N N . ARG A 1 94 ? 12.120 3.126 0.148 1.00 92.75 94 ARG A N 1
ATOM 684 C CA . ARG A 1 94 ? 12.684 4.241 0.921 1.00 92.75 94 ARG A CA 1
ATOM 685 C C . ARG A 1 94 ? 11.762 5.447 0.948 1.00 92.75 94 ARG A C 1
ATOM 687 O O . ARG A 1 94 ? 11.731 6.152 1.951 1.00 92.75 94 ARG A O 1
ATOM 694 N N . GLN A 1 95 ? 10.982 5.645 -0.107 1.00 93.44 95 GLN A N 1
ATOM 695 C CA . GLN A 1 95 ? 10.002 6.717 -0.217 1.00 93.44 95 GLN A CA 1
ATOM 696 C C . GLN A 1 95 ? 8.765 6.208 -0.949 1.00 93.44 95 GLN A C 1
ATOM 698 O O . GLN A 1 95 ? 8.870 5.422 -1.891 1.00 93.44 95 GLN A O 1
ATOM 703 N N . VAL A 1 96 ? 7.589 6.663 -0.514 1.00 94.06 96 VAL A N 1
ATOM 704 C CA . VAL A 1 96 ? 6.315 6.336 -1.156 1.00 94.06 96 VAL A CA 1
ATOM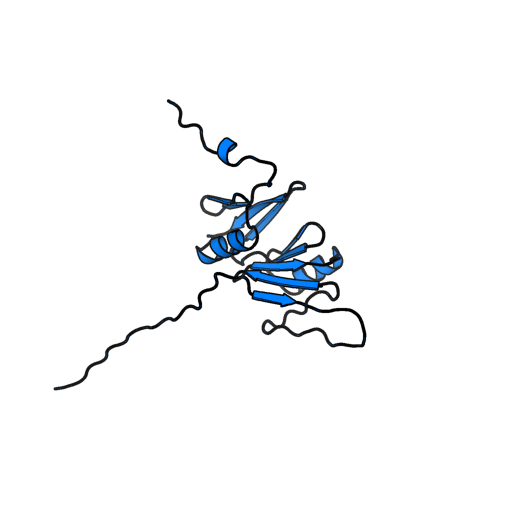 705 C C . VAL A 1 96 ? 5.510 7.607 -1.365 1.00 94.06 96 VAL A C 1
ATOM 707 O O . VAL A 1 96 ? 5.262 8.355 -0.420 1.00 94.06 96 VAL A O 1
ATOM 710 N N . ILE A 1 97 ? 5.092 7.830 -2.605 1.00 92.06 97 ILE A N 1
ATOM 711 C CA . ILE A 1 97 ? 4.250 8.948 -3.019 1.00 92.06 97 ILE A CA 1
ATOM 712 C C . ILE A 1 97 ? 2.896 8.366 -3.418 1.00 92.06 97 ILE A C 1
ATOM 714 O O . ILE A 1 97 ? 2.817 7.544 -4.329 1.00 92.06 97 ILE A O 1
ATOM 718 N N . VAL A 1 98 ? 1.836 8.770 -2.719 1.00 89.69 98 VAL A N 1
ATOM 719 C CA . VAL A 1 98 ? 0.455 8.343 -2.988 1.00 89.69 98 VAL A CA 1
ATOM 720 C C . VAL A 1 98 ? -0.323 9.540 -3.516 1.00 89.69 98 VAL A C 1
ATOM 722 O O . VAL A 1 98 ? -0.351 10.588 -2.876 1.00 89.69 98 VAL A O 1
ATOM 725 N N . HIS A 1 99 ? -0.967 9.384 -4.670 1.00 85.88 99 HIS A N 1
ATOM 726 C CA . HIS A 1 99 ? -1.816 10.415 -5.265 1.00 85.88 99 HIS A CA 1
ATOM 727 C C . HIS A 1 99 ? -3.306 10.068 -5.140 1.00 85.88 99 HIS A C 1
ATOM 729 O O . HIS A 1 99 ? -3.684 8.898 -5.111 1.00 85.88 99 HIS A O 1
ATOM 735 N N . HIS A 1 100 ? -4.164 11.095 -5.178 1.00 70.62 100 HIS A N 1
ATOM 736 C CA . HIS A 1 100 ? -5.623 11.013 -4.978 1.00 70.62 100 HIS A CA 1
ATOM 737 C C . HIS A 1 100 ? -6.401 10.100 -5.951 1.00 70.62 100 HIS A C 1
ATOM 739 O O . HIS A 1 100 ? -7.574 9.830 -5.723 1.00 70.62 100 HIS A O 1
ATOM 745 N N . HIS A 1 101 ? -5.768 9.585 -7.009 1.00 75.62 101 HIS A N 1
ATOM 746 C CA . HIS A 1 101 ? -6.384 8.659 -7.971 1.00 75.62 101 HIS A CA 1
ATOM 747 C C . HIS A 1 101 ? -5.825 7.228 -7.882 1.00 75.62 101 HIS A C 1
ATOM 749 O O . HIS A 1 101 ? -6.022 6.412 -8.782 1.00 75.62 101 HIS A O 1
ATOM 755 N N . GLY A 1 102 ? -5.110 6.907 -6.800 1.00 81.88 102 GLY A N 1
ATOM 756 C CA . GLY A 1 102 ? -4.549 5.578 -6.569 1.00 81.88 102 GLY A CA 1
ATOM 757 C C . GLY A 1 102 ? -3.287 5.272 -7.383 1.00 81.88 102 GLY A C 1
ATOM 758 O O . GLY A 1 102 ? -2.894 4.106 -7.463 1.00 81.88 102 GLY A O 1
ATOM 759 N N . LEU A 1 103 ? -2.658 6.298 -7.970 1.00 89.00 103 LEU A N 1
ATOM 760 C CA . LEU A 1 103 ? -1.271 6.224 -8.426 1.00 89.00 103 LEU A CA 1
ATOM 761 C C . LEU A 1 103 ? -0.371 6.169 -7.191 1.00 89.00 103 LEU A C 1
ATOM 763 O O . LEU A 1 103 ? -0.458 7.040 -6.321 1.00 89.00 103 LEU A O 1
ATOM 767 N N . VAL A 1 104 ? 0.500 5.167 -7.139 1.00 93.81 104 VAL A N 1
ATOM 768 C CA . VAL A 1 104 ? 1.517 5.036 -6.095 1.00 93.81 104 VAL A CA 1
ATOM 769 C C . VAL A 1 104 ? 2.879 4.888 -6.748 1.00 93.81 104 VAL A C 1
ATOM 771 O O . VAL A 1 104 ? 3.065 4.023 -7.602 1.00 93.81 104 VAL A O 1
ATOM 774 N N . ILE A 1 105 ? 3.831 5.715 -6.333 1.00 93.62 105 ILE A N 1
ATOM 775 C CA . ILE A 1 105 ? 5.223 5.646 -6.778 1.00 93.62 105 ILE A CA 1
ATOM 776 C C . ILE A 1 105 ? 6.075 5.285 -5.568 1.00 93.62 105 ILE A C 1
ATOM 778 O O . ILE A 1 105 ? 6.020 5.957 -4.537 1.00 93.62 105 ILE A O 1
ATOM 782 N N . LEU A 1 106 ? 6.847 4.212 -5.689 1.00 95.31 106 LEU A N 1
ATOM 783 C CA . LEU A 1 106 ? 7.803 3.774 -4.686 1.00 95.31 106 LEU A CA 1
ATOM 784 C C . LEU A 1 106 ? 9.212 3.986 -5.220 1.00 95.31 106 LEU A C 1
ATOM 786 O O . LEU A 1 106 ? 9.540 3.445 -6.271 1.00 95.31 106 LEU A O 1
ATOM 790 N N . HIS A 1 107 ? 10.035 4.709 -4.468 1.00 94.81 107 HIS A N 1
ATOM 791 C CA . HIS A 1 107 ? 11.477 4.796 -4.695 1.00 94.81 107 HIS A CA 1
ATOM 792 C C . HIS A 1 107 ? 12.199 3.940 -3.653 1.00 94.81 107 HIS A C 1
ATOM 794 O O . HIS A 1 107 ? 11.823 3.948 -2.473 1.00 94.81 107 HIS A O 1
ATOM 800 N N . GLY A 1 108 ? 13.218 3.196 -4.071 1.00 90.12 108 GLY A N 1
ATOM 801 C CA . GLY A 1 108 ? 13.946 2.248 -3.230 1.00 90.12 108 GLY A CA 1
ATOM 802 C C . GLY A 1 108 ? 15.427 2.136 -3.575 1.00 90.12 108 GLY A C 1
ATOM 803 O O . GLY A 1 108 ? 15.949 2.949 -4.312 1.00 90.12 108 GLY A O 1
ATOM 804 N N . GLU A 1 109 ? 16.124 1.144 -3.018 1.00 78.31 109 GLU A N 1
ATOM 805 C CA . GLU A 1 109 ? 17.549 0.888 -3.341 1.00 78.31 109 GLU A CA 1
ATOM 806 C C . GLU A 1 109 ? 17.774 -0.391 -4.166 1.00 78.31 109 GLU A C 1
ATOM 808 O O . GLU A 1 109 ? 18.889 -0.645 -4.605 1.00 78.31 109 GLU A O 1
ATOM 813 N N . ALA A 1 110 ? 16.719 -1.184 -4.375 1.00 79.69 110 ALA A N 1
ATOM 814 C CA . ALA A 1 110 ? 16.568 -2.259 -5.362 1.00 79.69 110 ALA A CA 1
ATOM 815 C C . ALA A 1 110 ? 15.362 -3.102 -4.932 1.00 79.69 110 ALA A C 1
ATOM 817 O O . ALA A 1 110 ? 15.374 -3.713 -3.858 1.00 79.69 110 ALA A O 1
ATOM 818 N N . PHE A 1 111 ? 14.316 -3.165 -5.753 1.00 88.81 111 PHE A N 1
ATOM 819 C CA . PHE A 1 111 ? 13.206 -4.073 -5.480 1.00 88.81 111 PHE A CA 1
ATOM 820 C C . PHE A 1 111 ? 13.572 -5.479 -5.943 1.00 88.81 111 PHE A C 1
ATOM 822 O O . PHE A 1 111 ? 13.662 -5.761 -7.137 1.00 88.81 111 PHE A O 1
ATOM 829 N N . ASP A 1 112 ? 13.768 -6.386 -4.988 1.00 89.12 112 ASP A N 1
ATOM 830 C CA . ASP A 1 112 ? 13.966 -7.791 -5.314 1.00 89.12 112 ASP A CA 1
ATOM 831 C C . ASP A 1 112 ? 12.684 -8.425 -5.885 1.00 89.12 112 ASP A C 1
ATOM 833 O O . ASP A 1 112 ? 11.562 -7.918 -5.748 1.00 89.12 112 ASP A O 1
ATOM 837 N N . THR A 1 113 ? 12.836 -9.590 -6.519 1.00 90.44 113 THR A N 1
ATOM 838 C CA . THR A 1 113 ? 11.718 -10.333 -7.119 1.00 90.44 113 THR A CA 1
ATOM 839 C C . THR A 1 113 ? 10.585 -10.596 -6.118 1.00 90.44 113 THR A C 1
ATOM 841 O O . THR A 1 113 ? 9.416 -10.653 -6.502 1.00 90.44 113 THR A O 1
ATOM 844 N N . TRP A 1 114 ? 10.902 -10.733 -4.828 1.00 89.88 114 TRP A N 1
ATOM 845 C CA . TRP A 1 114 ? 9.919 -11.002 -3.775 1.00 89.88 114 TRP A CA 1
ATOM 846 C C . TRP A 1 114 ? 9.109 -9.769 -3.402 1.00 89.88 114 TRP A C 1
ATOM 848 O O . TRP A 1 114 ? 7.889 -9.875 -3.276 1.00 89.88 114 TRP A O 1
ATOM 858 N N . SER A 1 115 ? 9.745 -8.605 -3.315 1.00 90.56 115 SER A N 1
ATOM 859 C CA . SER A 1 115 ? 9.078 -7.320 -3.113 1.00 90.56 115 SER A CA 1
ATOM 860 C C . SER A 1 115 ? 8.169 -6.995 -4.293 1.00 90.56 115 SER A C 1
ATOM 862 O O . SER A 1 115 ? 7.015 -6.619 -4.094 1.00 90.56 115 SER A O 1
ATOM 864 N N . LEU A 1 116 ? 8.629 -7.230 -5.525 1.00 91.50 116 LEU A N 1
ATOM 865 C CA . LEU A 1 116 ? 7.801 -7.039 -6.720 1.00 91.50 116 LEU A CA 1
ATOM 866 C C . LEU A 1 116 ? 6.602 -7.992 -6.745 1.00 91.50 116 LEU A C 1
ATOM 868 O O . LEU A 1 116 ? 5.481 -7.575 -7.045 1.00 91.50 116 LEU A O 1
ATOM 872 N N . ARG A 1 117 ? 6.806 -9.268 -6.395 1.00 92.25 117 ARG A N 1
ATOM 873 C CA . ARG A 1 117 ? 5.715 -10.248 -6.301 1.00 92.25 117 ARG A CA 1
ATOM 874 C C . ARG A 1 117 ? 4.709 -9.866 -5.215 1.00 92.25 117 ARG A C 1
ATOM 876 O O . ARG A 1 117 ? 3.510 -9.950 -5.462 1.00 92.25 117 ARG A O 1
ATOM 883 N N . ALA A 1 118 ? 5.185 -9.410 -4.060 1.00 91.94 118 ALA A N 1
ATOM 884 C CA . ALA A 1 118 ? 4.355 -8.912 -2.969 1.00 91.94 118 ALA A CA 1
ATOM 885 C C . ALA A 1 118 ? 3.494 -7.717 -3.400 1.00 91.94 118 ALA A C 1
ATOM 887 O O . ALA A 1 118 ? 2.283 -7.718 -3.184 1.00 91.94 118 ALA A O 1
ATOM 888 N N . ILE A 1 119 ? 4.103 -6.728 -4.063 1.00 92.50 119 ILE A N 1
ATOM 889 C CA . ILE A 1 119 ? 3.403 -5.539 -4.565 1.00 92.50 119 ILE A CA 1
ATOM 890 C C . ILE A 1 119 ? 2.326 -5.934 -5.584 1.00 92.50 119 ILE A C 1
ATOM 892 O O . ILE A 1 119 ? 1.198 -5.450 -5.484 1.00 92.50 119 ILE A O 1
ATOM 896 N N . ARG A 1 120 ? 2.639 -6.854 -6.509 1.00 93.31 120 ARG A N 1
ATOM 897 C CA . ARG A 1 120 ? 1.681 -7.385 -7.496 1.00 93.31 120 ARG A CA 1
ATOM 898 C C . ARG A 1 120 ? 0.525 -8.140 -6.851 1.00 93.31 120 ARG A C 1
ATOM 900 O O . ARG A 1 120 ? -0.622 -7.911 -7.218 1.00 93.31 120 ARG A O 1
ATOM 907 N N . ALA A 1 121 ? 0.811 -8.996 -5.875 1.00 90.56 121 ALA A N 1
ATOM 908 C CA . ALA A 1 121 ? -0.217 -9.753 -5.168 1.00 90.56 121 ALA A CA 1
ATOM 909 C C . ALA A 1 121 ? -1.151 -8.844 -4.349 1.00 90.56 121 ALA A C 1
ATOM 911 O O . ALA A 1 121 ? -2.351 -9.093 -4.284 1.00 90.56 121 ALA A O 1
ATOM 912 N N . ALA A 1 122 ? -0.622 -7.760 -3.772 1.00 90.44 122 ALA A N 1
ATOM 913 C CA . ALA A 1 122 ? -1.404 -6.799 -2.995 1.00 90.44 122 ALA A CA 1
ATOM 914 C C . ALA A 1 122 ? -2.326 -5.904 -3.846 1.00 90.44 122 ALA A C 1
ATOM 916 O O . ALA A 1 122 ? -3.265 -5.307 -3.311 1.00 90.44 122 ALA A O 1
ATOM 917 N N . HIS A 1 123 ? -2.064 -5.813 -5.153 1.00 89.69 123 HIS A N 1
ATOM 918 C CA . HIS A 1 123 ? -2.768 -4.944 -6.096 1.00 89.69 123 HIS A CA 1
ATOM 919 C C . HIS A 1 123 ? -3.225 -5.738 -7.331 1.00 89.69 123 HIS A C 1
ATOM 921 O O . HIS A 1 123 ? -2.775 -5.464 -8.449 1.00 89.69 123 HIS A O 1
ATOM 927 N N . PRO A 1 124 ? -4.114 -6.735 -7.156 1.00 85.75 124 PRO A N 1
ATOM 928 C CA . PRO A 1 124 ? -4.585 -7.547 -8.269 1.00 85.75 124 PRO A CA 1
ATOM 929 C C . PRO A 1 124 ? -5.288 -6.671 -9.312 1.00 85.75 124 PRO A C 1
ATOM 931 O O . PRO A 1 124 ? -6.045 -5.760 -8.976 1.00 85.75 124 PRO A O 1
ATOM 934 N N . GLY A 1 125 ? -5.011 -6.931 -10.590 1.00 84.75 125 GLY A N 1
ATOM 935 C CA . GLY A 1 125 ? -5.599 -6.191 -11.710 1.00 84.75 125 GLY A CA 1
ATOM 936 C C . GLY A 1 125 ? -5.053 -4.774 -11.924 1.00 84.75 125 GLY A C 1
ATOM 937 O O . GLY A 1 125 ? -5.459 -4.117 -12.879 1.00 84.75 125 GLY A O 1
ATOM 938 N N . ARG A 1 126 ? -4.124 -4.288 -11.088 1.00 87.38 126 ARG A N 1
ATOM 939 C CA . ARG A 1 126 ? -3.432 -3.011 -11.324 1.00 87.38 126 ARG A CA 1
ATOM 940 C C . ARG A 1 126 ? -2.236 -3.230 -12.243 1.00 87.38 126 ARG A C 1
ATOM 942 O O . ARG A 1 126 ? -1.506 -4.213 -12.109 1.00 87.38 126 ARG A O 1
ATOM 949 N N . PHE A 1 127 ? -2.006 -2.281 -13.146 1.00 90.06 127 PHE A N 1
ATOM 950 C CA . PHE A 1 127 ? -0.766 -2.248 -13.908 1.00 90.06 127 PHE A CA 1
ATOM 951 C C . PHE A 1 127 ? 0.371 -1.758 -13.012 1.00 90.06 127 PHE A C 1
ATOM 953 O O . PHE A 1 127 ? 0.247 -0.746 -12.321 1.00 90.06 127 PHE A O 1
ATOM 960 N N . ILE A 1 128 ? 1.468 -2.512 -13.005 1.00 91.88 128 ILE A N 1
ATOM 961 C CA . ILE A 1 128 ? 2.648 -2.228 -12.192 1.00 91.88 128 ILE A CA 1
ATOM 962 C C . ILE A 1 128 ? 3.853 -2.203 -13.122 1.00 91.88 128 ILE A C 1
ATOM 964 O O . ILE A 1 128 ? 4.226 -3.244 -13.673 1.00 91.88 128 ILE A O 1
ATOM 968 N N . SER A 1 129 ? 4.461 -1.029 -13.274 1.00 92.31 129 SER A N 1
ATOM 969 C CA . SER A 1 129 ? 5.754 -0.878 -13.938 1.00 92.31 129 SER A CA 1
ATOM 970 C C . SER A 1 129 ? 6.874 -0.853 -12.904 1.00 92.31 129 SER A C 1
ATOM 972 O O . SER A 1 129 ? 6.689 -0.425 -11.764 1.00 92.31 129 SER A O 1
ATOM 974 N N . HIS A 1 130 ? 8.033 -1.354 -13.306 1.00 92.69 130 HIS A N 1
ATOM 975 C CA . HIS A 1 130 ? 9.244 -1.379 -12.503 1.00 92.69 130 HIS A CA 1
ATOM 976 C C . HIS A 1 130 ? 10.397 -0.955 -13.403 1.00 92.69 130 HIS A C 1
ATOM 978 O O . HIS A 1 130 ? 10.618 -1.595 -14.433 1.00 92.69 130 HIS A O 1
ATOM 984 N N . ASP A 1 131 ? 11.077 0.115 -13.016 1.00 89.75 131 ASP A N 1
ATOM 985 C CA . ASP A 1 131 ? 12.235 0.661 -13.710 1.00 89.75 131 ASP A CA 1
ATOM 986 C C . ASP A 1 131 ? 13.323 0.959 -12.679 1.00 89.75 131 ASP A C 1
ATOM 988 O O . ASP A 1 131 ? 13.178 1.865 -11.861 1.00 89.75 131 ASP A O 1
ATOM 992 N N . GLY A 1 132 ? 14.369 0.131 -12.668 1.00 87.25 132 GLY A N 1
ATOM 993 C CA . GLY A 1 132 ? 15.478 0.233 -11.722 1.00 87.25 132 GLY A CA 1
ATOM 994 C C . GLY A 1 132 ? 15.036 0.223 -10.256 1.00 87.25 132 GLY A C 1
ATOM 995 O O . GLY A 1 132 ? 14.678 -0.810 -9.696 1.00 87.25 132 GLY A O 1
ATOM 996 N N . ASP A 1 133 ? 15.122 1.382 -9.621 1.00 91.50 133 ASP A N 1
ATOM 997 C CA . ASP A 1 133 ? 14.810 1.623 -8.217 1.00 91.50 133 ASP A CA 1
ATOM 998 C C . ASP A 1 133 ? 13.397 2.190 -7.995 1.00 91.50 133 ASP A C 1
ATOM 1000 O O . ASP A 1 133 ? 13.014 2.486 -6.858 1.00 91.50 133 ASP A O 1
ATOM 1004 N N . ILE A 1 134 ? 12.607 2.304 -9.065 1.00 93.38 134 ILE A N 1
ATOM 1005 C CA . ILE A 1 134 ? 11.258 2.859 -9.056 1.00 93.38 134 ILE A CA 1
ATOM 1006 C C . ILE A 1 134 ? 10.238 1.769 -9.371 1.00 93.38 134 ILE A C 1
ATOM 1008 O O . ILE A 1 134 ? 10.309 1.066 -10.381 1.00 93.38 134 ILE A O 1
ATOM 1012 N N . VAL A 1 135 ? 9.217 1.667 -8.523 1.00 94.81 135 VAL A N 1
ATOM 1013 C CA . VAL A 1 135 ? 8.001 0.901 -8.811 1.00 94.81 135 VAL A CA 1
ATOM 1014 C C . VAL A 1 135 ? 6.831 1.862 -8.903 1.00 94.81 135 VAL A C 1
ATOM 1016 O O . VAL A 1 135 ? 6.588 2.650 -7.991 1.00 94.81 135 VAL A O 1
ATOM 1019 N N . THR A 1 136 ? 6.062 1.765 -9.981 1.00 94.12 136 THR A N 1
ATOM 1020 C CA . THR A 1 136 ? 4.843 2.551 -10.167 1.00 94.12 136 THR A CA 1
ATOM 1021 C C . THR A 1 136 ? 3.642 1.625 -10.220 1.00 94.12 136 THR A C 1
ATOM 1023 O O . THR A 1 136 ? 3.564 0.731 -11.063 1.00 94.12 136 THR A O 1
ATOM 1026 N N . ILE A 1 137 ? 2.688 1.854 -9.325 1.00 93.56 137 ILE A N 1
ATOM 1027 C CA . ILE A 1 137 ? 1.375 1.216 -9.319 1.00 93.56 137 ILE A CA 1
ATOM 1028 C C . ILE A 1 137 ? 0.406 2.215 -9.934 1.00 93.56 137 ILE A C 1
ATOM 1030 O O . ILE A 1 137 ? 0.115 3.257 -9.344 1.00 93.56 137 ILE A O 1
ATOM 1034 N N . TRP A 1 138 ? -0.078 1.907 -11.129 1.00 90.25 138 TRP A N 1
ATOM 1035 C CA . TRP A 1 138 ? -0.900 2.829 -11.897 1.00 90.25 138 TRP A CA 1
ATOM 1036 C C . TRP A 1 138 ? -2.358 2.844 -11.409 1.00 90.25 138 TRP A C 1
ATOM 1038 O O . TRP A 1 138 ? -2.857 1.828 -10.904 1.00 90.25 138 TRP A O 1
ATOM 1048 N N . PRO A 1 139 ? -3.072 3.974 -11.576 1.00 84.31 139 PRO A N 1
ATOM 1049 C CA . PRO A 1 139 ? -4.519 4.025 -11.407 1.00 84.31 139 PRO A CA 1
ATOM 1050 C C . PRO A 1 139 ? -5.214 2.999 -12.304 1.00 84.31 139 PRO A C 1
ATOM 1052 O O . PRO A 1 139 ? -4.781 2.745 -13.422 1.00 84.31 139 PRO A O 1
ATOM 1055 N N . THR A 1 140 ? -6.356 2.473 -11.865 1.00 78.31 140 THR A N 1
ATOM 1056 C CA . THR A 1 140 ? -7.224 1.633 -12.714 1.00 78.31 140 THR A CA 1
ATOM 1057 C C . THR A 1 140 ? -7.890 2.412 -13.845 1.00 78.31 140 THR A C 1
ATOM 1059 O O . THR A 1 140 ? -8.441 1.800 -14.750 1.00 78.31 140 THR A O 1
ATOM 1062 N N . THR A 1 141 ? -7.881 3.744 -13.786 1.00 73.38 141 THR A N 1
ATOM 1063 C CA . THR A 1 141 ? -8.476 4.621 -14.803 1.00 73.38 141 THR A CA 1
ATOM 1064 C C . THR A 1 141 ? -7.588 4.820 -16.027 1.00 73.38 141 THR A C 1
ATOM 1066 O O . THR A 1 141 ? -8.061 5.359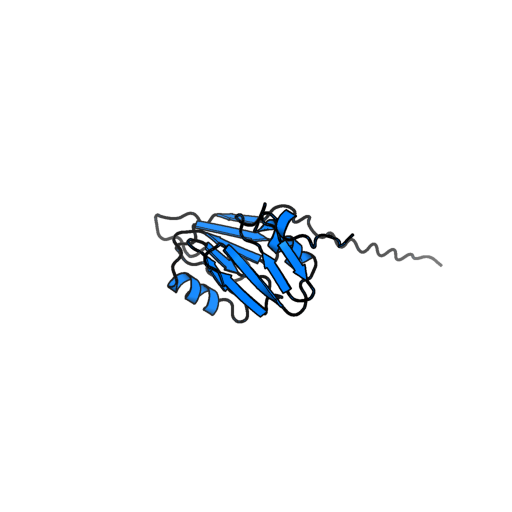 -17.023 1.00 73.38 141 THR A O 1
ATOM 1069 N N . VAL A 1 142 ? -6.317 4.418 -15.964 1.00 66.81 142 VAL A N 1
ATOM 1070 C CA . VAL A 1 142 ? -5.385 4.528 -17.087 1.00 66.81 142 VAL A CA 1
ATOM 1071 C C . VAL A 1 142 ? -5.323 3.184 -17.800 1.00 66.81 142 VAL A C 1
ATOM 1073 O O . VAL A 1 142 ? -4.994 2.172 -17.180 1.00 66.81 142 VAL A O 1
ATOM 1076 N N . ASP A 1 143 ? -5.623 3.173 -19.099 1.00 68.62 143 ASP A N 1
ATOM 1077 C CA . ASP A 1 143 ? -5.440 1.985 -19.931 1.00 68.62 143 ASP A CA 1
ATOM 1078 C C . ASP A 1 143 ? -3.931 1.701 -20.089 1.00 68.62 143 ASP A C 1
ATOM 1080 O O . ASP A 1 143 ? -3.202 2.533 -20.641 1.00 68.62 143 ASP A O 1
ATOM 1084 N N . PRO A 1 144 ? -3.430 0.531 -19.652 1.00 65.31 144 PRO A N 1
ATOM 1085 C CA . PRO A 1 144 ? -2.020 0.178 -19.787 1.00 65.31 144 PRO A CA 1
ATOM 1086 C C . PRO A 1 144 ? -1.532 0.162 -21.240 1.00 65.31 144 PRO A C 1
ATOM 1088 O O . PRO A 1 144 ? -0.338 0.340 -21.484 1.00 65.31 144 PRO A O 1
ATOM 1091 N N . ALA A 1 145 ? -2.423 -0.062 -22.213 1.00 67.19 145 ALA A N 1
ATOM 1092 C CA . ALA A 1 145 ? -2.079 -0.027 -23.631 1.00 67.19 145 ALA A CA 1
ATOM 1093 C C . ALA A 1 145 ? -1.670 1.380 -24.094 1.00 67.19 145 ALA A C 1
ATOM 1095 O O . ALA A 1 145 ? -0.808 1.501 -24.962 1.00 67.19 145 ALA A O 1
ATOM 1096 N N . GLN A 1 146 ? -2.215 2.428 -23.470 1.00 67.19 146 GLN A N 1
ATOM 1097 C CA . GLN A 1 146 ? -1.881 3.825 -23.767 1.00 67.19 146 GLN A CA 1
ATOM 1098 C C . GLN A 1 146 ? -0.518 4.250 -23.206 1.00 67.19 146 GLN A C 1
ATOM 1100 O O . GLN A 1 146 ? 0.041 5.251 -23.642 1.00 67.19 146 GLN A O 1
ATOM 1105 N N . LEU A 1 147 ? 0.025 3.491 -22.250 1.00 64.88 147 LEU A N 1
ATOM 1106 C CA . LEU A 1 147 ? 1.326 3.751 -21.630 1.00 64.88 147 LEU A CA 1
ATOM 1107 C C . LEU A 1 147 ? 2.478 3.022 -22.327 1.00 64.88 147 LEU A C 1
ATOM 1109 O O . LEU A 1 147 ? 3.640 3.205 -21.960 1.00 64.88 147 LEU A O 1
ATOM 1113 N N . ARG A 1 148 ? 2.183 2.166 -23.312 1.00 62.62 148 ARG A N 1
ATOM 1114 C CA . ARG A 1 148 ? 3.232 1.503 -24.086 1.00 62.62 148 ARG A CA 1
ATOM 1115 C C . ARG A 1 148 ? 3.851 2.521 -25.042 1.00 62.62 148 ARG A C 1
ATOM 1117 O O . ARG A 1 148 ? 3.099 3.189 -25.751 1.00 62.62 148 ARG A O 1
ATOM 1124 N N . PRO A 1 149 ? 5.190 2.624 -25.119 1.00 56.97 149 PRO A N 1
ATOM 1125 C CA . PRO A 1 149 ? 5.814 3.443 -26.143 1.00 56.97 149 PRO A CA 1
ATOM 1126 C C . PRO A 1 149 ? 5.349 2.928 -27.506 1.00 56.97 149 PRO A C 1
ATOM 1128 O O . PRO A 1 149 ? 5.596 1.772 -27.859 1.00 56.97 149 PRO A O 1
ATOM 1131 N N . THR A 1 150 ? 4.635 3.767 -28.257 1.00 59.44 150 THR A N 1
ATOM 1132 C CA . THR A 1 150 ? 4.339 3.494 -29.661 1.00 59.44 150 THR A CA 1
ATOM 1133 C C . THR A 1 150 ? 5.679 3.382 -30.357 1.00 59.44 150 THR A C 1
ATOM 1135 O O . THR A 1 150 ? 6.411 4.369 -30.426 1.00 59.44 150 THR A O 1
ATOM 1138 N N . THR A 1 151 ? 6.038 2.181 -30.803 1.00 50.53 151 THR A N 1
ATOM 1139 C CA . THR A 1 151 ? 7.262 1.971 -31.570 1.00 50.53 151 THR A CA 1
ATOM 1140 C C . THR A 1 151 ? 7.186 2.899 -32.783 1.00 50.53 151 THR A C 1
ATOM 1142 O O . THR A 1 151 ? 6.249 2.746 -33.574 1.00 50.53 151 THR A O 1
ATOM 1145 N N . PRO A 1 152 ? 8.067 3.907 -32.915 1.00 55.75 152 PRO A N 1
ATOM 1146 C CA . PRO A 1 152 ? 8.077 4.718 -34.119 1.00 55.75 152 PRO A CA 1
ATOM 1147 C C . PRO A 1 152 ? 8.415 3.793 -35.293 1.00 55.75 152 PRO A C 1
ATOM 1149 O O . PRO A 1 152 ? 9.313 2.956 -35.189 1.00 55.75 152 PRO A O 1
ATOM 1152 N N . LYS A 1 153 ? 7.608 3.892 -36.350 1.00 48.94 153 LYS A N 1
ATOM 1153 C CA . LYS A 1 153 ? 7.763 3.135 -37.594 1.00 48.94 153 LYS A CA 1
ATOM 1154 C C . LYS A 1 153 ? 8.962 3.636 -38.390 1.00 48.94 153 LYS A C 1
ATOM 1156 O O . LYS A 1 153 ? 9.165 4.869 -38.399 1.00 48.94 153 LYS A O 1
#

Sequence (153 aa):
MRADSSRTQTADRPAIADGIHETNAAPGLAGSPATTPSGVTWPPRTQDVRRYGTLIRLTGPLTDDDLAAVRTSLPGRQVTRDGGAITIWPAAARQVIVHHHGLVILHGEAFDTWSLRAIRAAHPGRFISHDGDIVTIWPTTVDPAQLRPTTPK

Radius of gyration: 19.51 Å; chains: 1; bounding box: 56×57×64 Å

pLDDT: mean 76.14, std 21.18, range [31.58, 95.31]

Secondary structure (DSSP, 8-state):
-----------------SPEEEE----SS-------TTSPPPPTT--EEEEETTEEEEESS--HHHHHHHHHHSTT--EEEETTEEEE--TTEEEEEE-TTS-EEEEES---HHHHHHHHHHSTT--EEEETTEEEE--TTS-GGGGS-----